Protein 1R7C (pdb70)

Organism: Hepatitis C virus genotype 1a (isolate H77) (NCBI:txid63746)

Sequence (31 aa):
SGSWLRDIWDWICEVLSDFKTWLKAKLMPQL

Foldseek 3Di:
DDCVVVVVVVVVVVVVVVVVVVVVVVPDDDD

Secondary structure (DSSP, 8-state):
---HHHHHHHHHHHHHHHHHHHHHHHHS---

InterPro domains:
  IPR000745 Hepatitis C virus, Non-structural protein NS4a [PF01006] (1658-1711)
  IPR001490 Hepatitis C virus, Non-structural protein NS4b [PF01001] (1728-1921)
  IPR001650 Helicase, C-terminal domain-like [PS51194] (1361-1538)
  IPR001650 Helicase, C-terminal domain-like [SM00490] (1401-1495)
  IPR002166 RNA dependent RNA polymerase, hepatitis C virus [PF00998] (2423-2932)
  IPR002518 Hepatitis C virus, Non-structural protein NS2 [PF01538] (811-1005)
  IPR002518 Hepatitis C virus, Non-structural protein NS2 [PS51693] (899-1026)
  IPR002519 Hepatitis C virus, Envelope glycoprotein E1 [PF01539] (193-382)
  IPR002521 Hepatitis C virus, Core protein, C-terminal [PF01542] (116-190)
  IPR002522 Hepatitis C virus, Core protein, N-terminal [PF01543] (2-115)
  IPR002531 Hepatitis C virus, Non-structural protein E2/NS1 [PF01560] (386-729)
  IPR002868 Hepatitis C virus, Non-structural 5a protein [PF01506] (1974-1996)
  IPR004109 Hepatitis C virus, NS3 protease [PF02907] (1056-1203)
  IPR004109 Hepatitis C virus, NS3 protease [PS51822] (1027-1208)
  IPR007094 RNA-directed RNA polymerase, catalytic domain [PS50507] (2634-2752)
  IPR009003 Peptidase S1, PA clan [SSF50494] (1027-1212)
  IPR011492 Non-structural protein NS3-like, DEAD-box helicase, flavivirus [PF07652] (1294-1355)
  IPR013192 Hepatitis C virus, Non-structural 5a protein, domain 1a [PF08300] (2006-2067)
  IPR013193 Hepatitis C virus non-structural 5a, 1B domain [PF08301] (2068-2168)
  IPR014001 Helicase superfamily 1/2, ATP-binding domain [PS51192] (1217-1369)

Solvent-accessible surface area: 3726 Å² total; per-residue (Å²): 177,74,76,194,151,174,90,73,182,94,150,64,79,110,40,120,65,80,121,167,89,138,107,136,62,148,149,124,105,176,214

Radius of gyration: 14.24 Å; Cα contacts (8 Å, |Δi|>4): 0; chains: 1; bounding box: 47×15×9 Å

GO terms:
  GO:0044164 host cell cytosol (C, IDA)
  GO:0044165 host cell endoplasmic reticulum (C, IDA)
  GO:0039502 symbiont-mediated suppression of host type I interferon-mediated signaling pathway (P, IDA)
  GO:1900102 negative regulation of endoplasmic reticulum unfolded protein response (P, IDA)
  GO:0005515 protein binding (F, IPI)
  GO:0042025 host cell nucleus (C, IDA)
  GO:0008233 peptidase activity (F, IDA)
  GO:0008236 serine-type peptidase activity (F, IDA)
  GO:0044220 host cell perinuclear region of cytoplasm (C, IDA)
  GO:0030430 host cell cytoplasm (C, IDA)
  GO:0008270 zinc ion binding (F, IDA)
  GO:0004252 serine-type endopeptidase activity (F, IDA)
  GO:0051047 positive regulation of secretion (P, IDA)
  GO:0039545 symbiont-mediated suppression of host cytoplasmic pattern recognition receptor signaling pathway via inhibition of MAVS activity (P, TAS)
  GO:0019082 viral protein processing (P, TAS)
  GO:0050689 negative regulation of defense response to virus by host (P, TAS)
  GO:0033644 host cell membrane (C, IMP)
  GO:0042025 host cell nucleus (C, IMP)
  GO:0044164 host cell cytosol (C, IMP)
  GO:0030430 host cell cytoplasm (C, IMP)

B-factor: mean 3.26, std 1.72, range [1.11, 9.83]

Structure (mmCIF, N/CA/C/O backbone):
data_1R7C
#
_entry.id   1R7C
#
loop_
_atom_site.group_PDB
_atom_site.id
_atom_site.type_symbol
_atom_site.label_atom_id
_atom_site.label_alt_id
_atom_site.label_comp_id
_atom_site.label_asym_id
_atom_site.label_entity_id
_atom_site.label_seq_id
_atom_site.pdbx_PDB_ins_code
_atom_site.Cartn_x
_atom_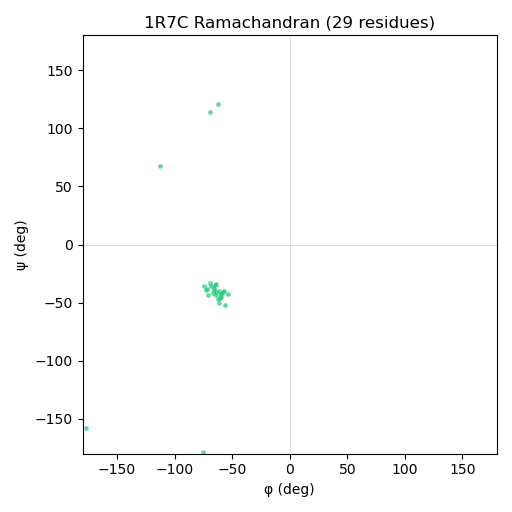site.Cartn_y
_atom_site.Cartn_z
_atom_site.occupancy
_atom_site.B_iso_or_equiv
_atom_site.auth_seq_id
_atom_site.auth_comp_id
_atom_site.auth_asym_id
_atom_site.auth_atom_id
_atom_site.pdbx_PDB_model_num
ATOM 1 N N . SER A 1 1 ? -25.426 7.313 -7.069 1.00 6.70 1 SER A N 1
ATOM 2 C CA . SER A 1 1 ? -24.717 7.134 -5.764 1.00 6.07 1 SER A CA 1
ATOM 3 C C . SER A 1 1 ? -24.055 5.750 -5.699 1.00 5.02 1 SER A C 1
ATOM 4 O O . SER A 1 1 ? -24.283 4.902 -6.542 1.00 5.09 1 SER A O 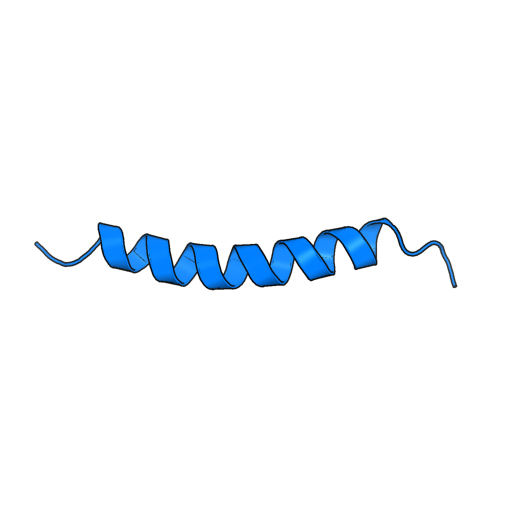1
ATOM 14 N N . GLY A 1 2 ? -23.235 5.518 -4.702 1.00 4.41 2 GLY A N 1
ATOM 15 C CA . GLY A 1 2 ? -22.554 4.192 -4.577 1.00 3.74 2 GLY A CA 1
ATOM 16 C C . GLY A 1 2 ? -21.708 4.160 -3.299 1.00 3.06 2 GLY A C 1
ATOM 17 O O . GLY A 1 2 ? -21.946 4.907 -2.368 1.00 3.32 2 GLY A O 1
ATOM 21 N N . SER A 1 3 ? -20.719 3.301 -3.250 1.00 2.72 3 SER A N 1
ATOM 22 C CA . SER A 1 3 ? -19.850 3.216 -2.035 1.00 2.56 3 SER A CA 1
ATOM 23 C C . SER A 1 3 ? -18.430 3.700 -2.367 1.00 2.06 3 SER A C 1
ATOM 24 O O . SER A 1 3 ? -17.484 2.933 -2.362 1.00 2.10 3 SER A O 1
ATOM 32 N N . TRP A 1 4 ? -18.276 4.972 -2.652 1.00 2.20 4 TRP A N 1
ATOM 33 C CA . TRP A 1 4 ? -16.918 5.515 -2.985 1.00 2.28 4 TRP A CA 1
ATOM 34 C C . TRP A 1 4 ? -15.989 5.422 -1.767 1.00 2.15 4 TRP A C 1
ATOM 35 O O . TRP A 1 4 ? -14.815 5.129 -1.898 1.00 2.29 4 TRP A O 1
ATOM 56 N N . LEU A 1 5 ? -16.509 5.657 -0.583 1.00 2.30 5 LEU A N 1
ATOM 57 C CA . LEU A 1 5 ? -15.660 5.566 0.648 1.00 2.45 5 LEU A CA 1
ATOM 58 C C . LEU A 1 5 ? -15.085 4.148 0.772 1.00 1.94 5 LEU A C 1
ATOM 59 O O . LEU A 1 5 ? -13.912 3.964 1.038 1.00 1.85 5 LEU A O 1
ATOM 75 N N . ARG A 1 6 ? -15.908 3.149 0.558 1.00 1.81 6 ARG A N 1
ATOM 76 C CA . ARG A 1 6 ? -15.425 1.738 0.638 1.00 1.77 6 ARG A CA 1
ATOM 77 C C . ARG A 1 6 ? -14.470 1.451 -0.528 1.00 1.36 6 ARG A C 1
ATOM 78 O O . ARG A 1 6 ? -13.509 0.720 -0.384 1.00 1.54 6 ARG A O 1
ATOM 99 N N . ASP A 1 7 ? -14.732 2.029 -1.679 1.00 1.21 7 ASP A N 1
ATOM 100 C CA . ASP A 1 7 ? -13.844 1.808 -2.863 1.00 1.52 7 ASP A CA 1
ATOM 101 C C . ASP A 1 7 ? -12.403 2.213 -2.528 1.00 1.45 7 ASP A C 1
ATOM 102 O O . ASP A 1 7 ? -11.459 1.545 -2.906 1.00 1.73 7 ASP A O 1
ATOM 111 N N . ILE A 1 8 ? -12.229 3.295 -1.808 1.00 1.39 8 ILE A N 1
ATOM 112 C CA . ILE A 1 8 ? -10.849 3.734 -1.435 1.00 1.65 8 ILE A CA 1
ATOM 113 C C . ILE A 1 8 ? -10.298 2.828 -0.326 1.00 1.34 8 ILE A C 1
ATOM 114 O O . ILE A 1 8 ? -9.118 2.537 -0.288 1.00 1.41 8 ILE A O 1
ATOM 130 N N . TRP A 1 9 ? -11.146 2.383 0.574 1.00 1.27 9 TRP A N 1
ATOM 131 C CA . TRP A 1 9 ? -10.678 1.494 1.686 1.00 1.47 9 TRP A CA 1
ATOM 132 C C . TRP A 1 9 ? -9.972 0.253 1.121 1.00 1.34 9 TRP A C 1
ATOM 133 O O . TRP A 1 9 ? -8.854 -0.051 1.492 1.00 1.48 9 TRP A O 1
ATOM 154 N N . ASP A 1 10 ? -10.609 -0.455 0.218 1.00 1.36 10 ASP A N 1
ATOM 155 C CA . ASP A 1 10 ? -9.962 -1.666 -0.382 1.00 1.77 10 ASP A CA 1
ATOM 156 C C . ASP A 1 10 ? -8.681 -1.257 -1.122 1.00 1.73 10 ASP A C 1
ATOM 157 O O . ASP A 1 10 ? -7.672 -1.934 -1.053 1.00 1.96 10 ASP A O 1
ATOM 166 N N . TRP A 1 11 ? -8.716 -0.142 -1.816 1.00 1.63 11 TRP A N 1
ATOM 167 C CA . TRP A 1 11 ? -7.503 0.335 -2.550 1.00 1.91 11 TRP A CA 1
ATOM 168 C C . TRP A 1 11 ? -6.350 0.559 -1.561 1.00 1.68 11 TRP A C 1
ATOM 169 O O . TRP A 1 11 ? -5.218 0.195 -1.822 1.00 1.87 11 TRP A O 1
ATOM 190 N N . ILE A 1 12 ? -6.636 1.145 -0.419 1.00 1.43 12 ILE A N 1
ATOM 191 C CA . ILE A 1 12 ? -5.564 1.382 0.600 1.00 1.52 12 ILE A CA 1
ATOM 192 C C . ILE A 1 12 ? -5.016 0.037 1.097 1.00 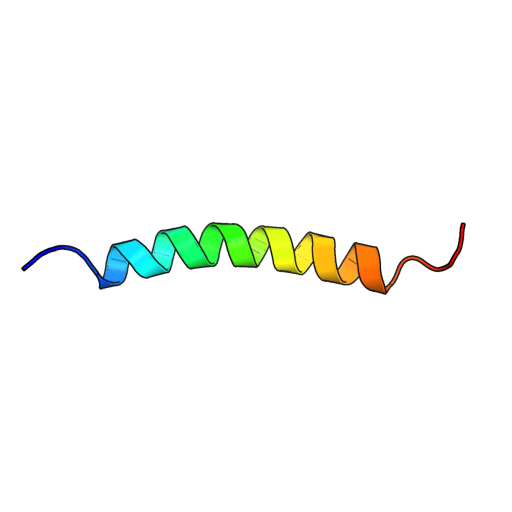1.50 12 ILE A C 1
ATOM 193 O O . ILE A 1 12 ? -3.842 -0.090 1.385 1.00 1.63 12 ILE A O 1
ATOM 209 N N . CYS A 1 13 ? -5.858 -0.970 1.187 1.00 1.56 13 CYS A N 1
ATOM 210 C CA . CYS A 1 13 ? -5.383 -2.312 1.650 1.00 1.93 13 CYS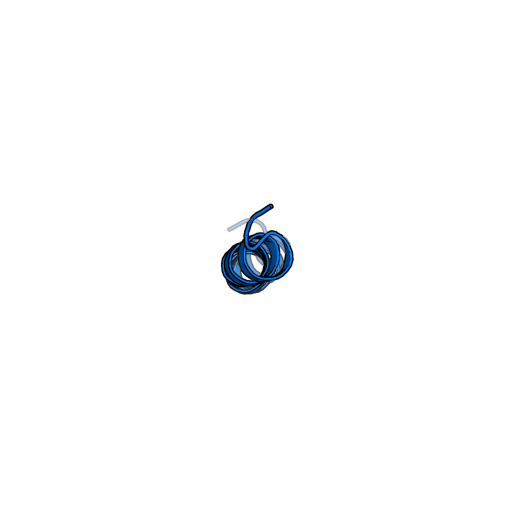 A CA 1
ATOM 211 C C . CYS A 1 13 ? -4.261 -2.809 0.729 1.00 2.08 13 CYS A C 1
ATOM 212 O O . CYS A 1 13 ? -3.267 -3.347 1.181 1.00 2.30 13 CYS A O 1
ATOM 220 N N . GLU A 1 14 ? -4.409 -2.611 -0.560 1.00 2.13 14 GLU A N 1
ATOM 221 C CA . GLU A 1 14 ? -3.348 -3.047 -1.519 1.00 2.55 14 GLU A CA 1
ATOM 222 C C . GLU A 1 14 ? -2.118 -2.144 -1.369 1.00 2.42 14 GLU A C 1
ATOM 223 O O . GLU A 1 14 ? -0.995 -2.612 -1.345 1.00 2.69 14 GLU A O 1
ATOM 235 N N . VAL A 1 15 ? -2.326 -0.852 -1.252 1.00 2.13 15 VAL A N 1
ATOM 236 C CA . VAL A 1 15 ? -1.172 0.088 -1.086 1.00 2.19 15 VAL A CA 1
ATOM 237 C C . VAL A 1 15 ? -0.461 -0.197 0.245 1.00 1.95 15 VAL A C 1
ATOM 238 O O . VAL A 1 15 ? 0.746 -0.094 0.341 1.00 2.03 15 VAL A O 1
ATOM 251 N N . LEU A 1 16 ? -1.204 -0.568 1.265 1.00 1.79 16 LEU A N 1
ATOM 252 C CA . LEU A 1 16 ? -0.577 -0.880 2.588 1.00 1.86 16 LEU A CA 1
ATOM 253 C C . LEU A 1 16 ? 0.392 -2.058 2.429 1.00 2.04 16 LEU A C 1
ATOM 254 O O . LEU A 1 16 ? 1.538 -1.986 2.831 1.00 2.08 16 LEU A O 1
ATOM 270 N N . SER A 1 17 ? -0.059 -3.132 1.822 1.00 2.26 17 SER A N 1
ATOM 271 C CA . SER A 1 17 ? 0.839 -4.309 1.608 1.00 2.62 17 SER A CA 1
ATOM 272 C C . SER A 1 17 ? 1.961 -3.918 0.640 1.00 2.51 17 SER A C 1
ATOM 273 O O . SER A 1 17 ? 3.105 -4.291 0.818 1.00 2.59 17 SER A O 1
ATOM 281 N N . ASP A 1 18 ? 1.635 -3.149 -0.374 1.00 2.42 18 ASP A N 1
ATOM 282 C CA . ASP A 1 18 ? 2.673 -2.704 -1.350 1.00 2.48 18 ASP A CA 1
ATOM 283 C C . ASP A 1 18 ? 3.721 -1.853 -0.629 1.00 2.08 18 ASP A C 1
ATOM 284 O O . ASP A 1 18 ? 4.906 -2.056 -0.792 1.00 2.05 18 ASP A O 1
ATOM 293 N N . PHE A 1 19 ? 3.286 -0.907 0.174 1.00 1.86 19 PHE A N 1
ATOM 294 C CA . PHE A 1 19 ? 4.250 -0.038 0.921 1.00 1.67 19 PHE A CA 1
ATOM 295 C C . PHE A 1 19 ? 5.238 -0.905 1.709 1.00 1.56 19 PHE A C 1
ATOM 296 O O . PHE A 1 19 ? 6.424 -0.638 1.732 1.00 1.47 19 PHE A O 1
ATOM 313 N N . LYS A 1 20 ? 4.757 -1.950 2.342 1.00 1.73 20 LYS A N 1
ATOM 314 C CA . LYS A 1 20 ? 5.668 -2.849 3.117 1.00 1.90 20 LYS A CA 1
ATOM 315 C C . LYS A 1 20 ? 6.716 -3.461 2.177 1.00 1.85 20 LYS A C 1
ATOM 316 O O . LYS A 1 20 ? 7.894 -3.483 2.478 1.00 1.79 20 LYS A O 1
ATOM 335 N N . THR A 1 21 ? 6.291 -3.943 1.033 1.00 2.02 21 THR A N 1
ATOM 336 C CA . THR A 1 21 ? 7.256 -4.541 0.058 1.00 2.19 21 THR A CA 1
ATOM 337 C C . THR A 1 21 ? 8.100 -3.430 -0.584 1.00 1.93 21 THR A C 1
ATOM 338 O O . THR A 1 21 ? 9.282 -3.595 -0.813 1.00 1.92 21 THR A O 1
ATOM 349 N N . TRP A 1 22 ? 7.494 -2.299 -0.865 1.00 1.84 22 TRP A N 1
ATOM 350 C CA . TRP A 1 22 ? 8.244 -1.162 -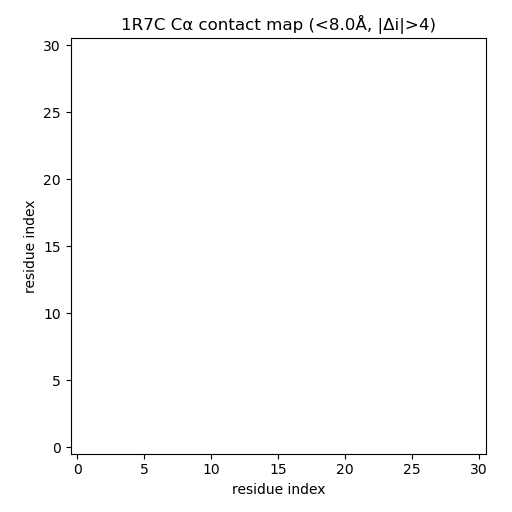1.483 1.00 1.89 22 TRP A CA 1
ATOM 351 C C . TRP A 1 22 ? 9.395 -0.733 -0.565 1.00 1.54 22 TRP A C 1
ATOM 352 O O . TRP A 1 22 ? 10.498 -0.489 -1.017 1.00 1.64 22 TRP A O 1
ATOM 373 N N . LEU A 1 23 ? 9.147 -0.654 0.722 1.00 1.28 23 LEU A N 1
ATOM 374 C CA . LEU A 1 23 ? 10.229 -0.257 1.679 1.00 1.22 23 LEU A CA 1
ATOM 375 C C . LEU A 1 23 ? 11.337 -1.316 1.677 1.00 1.11 23 LEU A C 1
ATOM 376 O O . LEU A 1 23 ? 12.510 -0.998 1.649 1.00 1.15 23 LEU A O 1
ATOM 392 N N . LYS 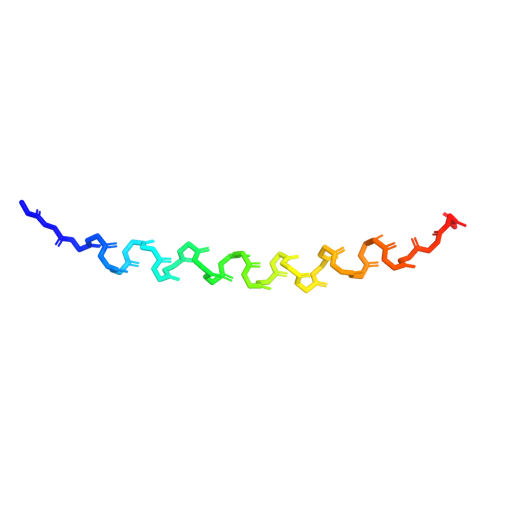A 1 24 ? 10.967 -2.575 1.691 1.00 1.24 24 LYS A N 1
ATOM 393 C CA . LYS A 1 24 ? 11.990 -3.666 1.673 1.00 1.48 24 LYS A CA 1
ATOM 394 C C . LYS A 1 24 ? 12.732 -3.656 0.331 1.00 1.49 24 LYS A C 1
ATOM 395 O O . LYS A 1 24 ? 13.937 -3.816 0.279 1.00 1.57 24 LYS A O 1
ATOM 414 N N . ALA A 1 25 ? 12.017 -3.457 -0.752 1.00 1.61 25 ALA A N 1
ATOM 415 C CA . ALA A 1 25 ? 12.671 -3.422 -2.098 1.00 1.94 25 ALA A CA 1
ATOM 416 C C . ALA A 1 25 ? 13.640 -2.235 -2.183 1.00 1.81 25 ALA A C 1
ATOM 417 O O . ALA A 1 25 ? 14.724 -2.351 -2.720 1.00 2.05 25 ALA A O 1
ATOM 424 N N . LYS A 1 26 ? 13.259 -1.098 -1.649 1.00 1.59 26 LYS A N 1
ATOM 425 C CA . LYS A 1 26 ? 14.162 0.094 -1.689 1.00 1.77 26 LYS A CA 1
ATOM 426 C C . LYS A 1 26 ? 15.329 -0.093 -0.710 1.00 1.55 26 LYS A C 1
ATOM 427 O O . LYS A 1 26 ? 16.453 0.274 -0.999 1.00 1.77 26 LYS A O 1
ATOM 446 N N . LEU A 1 27 ? 15.070 -0.664 0.444 1.00 1.37 27 LEU A N 1
ATOM 447 C CA . LEU A 1 27 ? 16.163 -0.879 1.446 1.00 1.54 27 LEU A CA 1
ATOM 448 C C . LEU A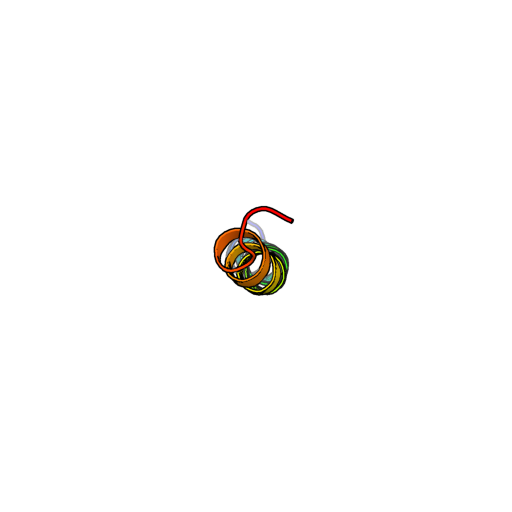 1 27 ? 17.145 -1.952 0.953 1.00 1.45 27 LEU A C 1
ATOM 449 O O . LEU A 1 27 ? 18.327 -1.889 1.235 1.00 2.03 27 LEU A O 1
ATOM 465 N N . MET A 1 28 ? 16.667 -2.934 0.224 1.00 1.60 28 MET A N 1
ATOM 466 C CA . MET A 1 28 ? 17.576 -4.009 -0.285 1.00 1.83 28 MET A CA 1
ATOM 467 C C . MET A 1 28 ? 18.628 -3.412 -1.232 1.00 2.27 28 MET A C 1
ATOM 468 O O . MET A 1 28 ? 18.285 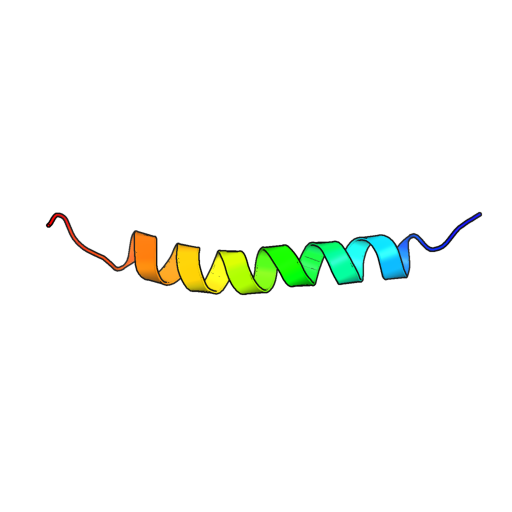-2.821 -2.238 1.00 2.81 28 MET A O 1
ATOM 482 N N . PRO A 1 29 ? 19.881 -3.586 -0.873 1.00 2.76 29 PRO A N 1
ATOM 483 C CA . PRO A 1 29 ? 20.995 -3.056 -1.703 1.00 3.60 29 PRO A CA 1
ATOM 484 C C . PRO A 1 29 ? 21.206 -3.927 -2.951 1.00 3.94 29 PRO A C 1
ATOM 485 O O . PRO A 1 29 ? 20.495 -4.890 -3.174 1.00 3.82 29 PRO A O 1
ATOM 496 N N . GLN A 1 30 ? 22.180 -3.595 -3.763 1.00 4.80 30 GLN A N 1
ATOM 497 C CA . GLN A 1 30 ? 22.442 -4.403 -4.995 1.00 5.53 30 GLN A CA 1
ATOM 498 C C . GLN A 1 30 ? 22.987 -5.786 -4.612 1.00 6.19 30 GLN A C 1
ATOM 499 O O . GLN A 1 30 ? 24.074 -5.908 -4.079 1.00 6.55 30 GLN A O 1
ATOM 513 N N . LEU A 1 31 ? 22.233 -6.823 -4.877 1.00 6.71 31 LEU A N 1
ATOM 514 C CA . LEU A 1 31 ? 22.693 -8.203 -4.530 1.00 7.68 31 LEU A CA 1
ATOM 515 C C . LEU A 1 31 ? 22.479 -9.152 -5.718 1.00 8.23 31 LEU A C 1
ATOM 516 O O . LEU A 1 31 ? 21.463 -9.024 -6.383 1.00 8.57 31 LEU A O 1
#